Protein AF-A0AAD6Y4G0-F1 (afdb_monomer_lite)

Radius of gyration: 32.58 Å; chains: 1; bounding box: 65×47×91 Å

Foldseek 3Di:
DDDDDDPDDDPPDDPDDDDFALQLLVLLCCCCPVVVDQLCVSCPPVVRHVDDSVNSVVSPVVCVVVVNDSPPDPCVPPDDDAQLADPVNLVVVVVCCVVVVAQDLVSCCVPPNVPDPSVSSQVVCVVVVVHDDPPDDDPPDDVVNVPPPPPPPPPPPPPDDD

Structure (mmCIF, N/CA/C/O backbone):
data_AF-A0AAD6Y4G0-F1
#
_entry.id   AF-A0AAD6Y4G0-F1
#
loop_
_atom_site.group_PDB
_atom_site.id
_atom_site.type_symbol
_atom_site.label_atom_id
_atom_site.label_alt_id
_atom_site.label_comp_id
_atom_site.label_asym_id
_atom_site.label_entity_id
_atom_site.label_seq_id
_atom_site.pdbx_PDB_ins_code
_atom_site.Cartn_x
_atom_site.Cartn_y
_atom_site.Cartn_z
_atom_site.occupancy
_atom_site.B_iso_or_equiv
_atom_site.auth_seq_id
_atom_site.auth_comp_id
_atom_site.auth_asym_id
_atom_site.auth_atom_id
_atom_site.pdbx_PDB_model_num
ATOM 1 N N . MET A 1 1 ? -41.569 13.628 -37.010 1.00 47.41 1 MET A N 1
ATOM 2 C CA . MET A 1 1 ? -40.630 12.499 -37.198 1.00 47.41 1 MET A CA 1
ATOM 3 C C . MET A 1 1 ? -39.655 12.462 -36.020 1.00 47.41 1 MET A C 1
ATOM 5 O O . MET A 1 1 ? -38.747 13.289 -35.991 1.00 47.41 1 MET A O 1
ATOM 9 N N . PRO A 1 2 ? -39.861 11.609 -35.002 1.00 52.50 2 PRO A N 1
ATOM 10 C CA . PRO A 1 2 ? -38.939 11.505 -33.871 1.00 52.50 2 PRO A CA 1
ATOM 11 C C . PRO A 1 2 ? -37.641 10.800 -34.296 1.00 52.50 2 PRO A C 1
ATOM 13 O O . PRO A 1 2 ? -37.669 9.797 -35.006 1.00 52.50 2 PRO A O 1
ATOM 16 N N . ARG A 1 3 ? -36.489 11.349 -33.888 1.00 54.84 3 ARG A N 1
ATOM 17 C CA . ARG A 1 3 ? -35.163 10.772 -34.160 1.00 54.84 3 ARG A CA 1
ATOM 18 C C . ARG A 1 3 ? -34.993 9.493 -33.343 1.00 54.84 3 ARG A C 1
ATOM 20 O O . ARG A 1 3 ? -35.086 9.538 -32.119 1.00 54.84 3 ARG A O 1
ATOM 27 N N . ALA A 1 4 ? -34.724 8.378 -34.021 1.00 63.75 4 ALA A N 1
ATOM 28 C CA . ALA A 1 4 ? -34.394 7.109 -33.386 1.00 63.75 4 ALA A CA 1
ATOM 29 C C . ALA A 1 4 ? -33.235 7.300 -32.389 1.00 63.75 4 ALA A C 1
ATOM 31 O O . ALA A 1 4 ? -32.166 7.804 -32.747 1.00 63.75 4 ALA A O 1
ATOM 32 N N . GLY A 1 5 ? -33.479 6.943 -31.126 1.00 70.81 5 GLY A N 1
ATOM 33 C CA . GLY A 1 5 ? -32.502 7.041 -30.048 1.00 70.81 5 GLY A CA 1
ATOM 34 C C . GLY A 1 5 ? -31.276 6.179 -30.340 1.00 70.81 5 GLY A C 1
ATOM 35 O O . GLY A 1 5 ? -31.391 5.026 -30.753 1.00 70.81 5 GLY A O 1
ATOM 36 N N . ARG A 1 6 ? -30.086 6.750 -30.139 1.00 72.62 6 ARG A N 1
ATOM 37 C CA . ARG A 1 6 ? -28.817 6.031 -30.279 1.00 72.62 6 ARG A CA 1
ATOM 38 C C . ARG A 1 6 ? -28.786 4.900 -29.238 1.00 72.62 6 ARG A C 1
ATOM 40 O O . ARG A 1 6 ? -29.051 5.185 -28.070 1.00 72.62 6 ARG A O 1
ATOM 47 N N . PRO A 1 7 ? -28.469 3.650 -29.616 1.00 74.69 7 PRO A N 1
ATOM 48 C CA . PRO A 1 7 ? -28.410 2.557 -28.654 1.00 74.69 7 PRO A CA 1
ATOM 49 C C . PRO A 1 7 ? -27.363 2.850 -27.564 1.00 74.69 7 PRO A C 1
ATOM 51 O O . PRO A 1 7 ? -26.351 3.505 -27.851 1.00 74.69 7 PRO A O 1
ATOM 54 N N . PRO A 1 8 ? -27.588 2.386 -26.320 1.00 74.00 8 PRO A N 1
ATOM 55 C CA . PRO A 1 8 ? -26.641 2.579 -25.231 1.00 74.00 8 PRO A CA 1
ATOM 56 C C . PRO A 1 8 ? -25.294 1.962 -25.611 1.00 74.00 8 PRO A C 1
ATOM 58 O O . PRO A 1 8 ? -25.220 0.823 -26.075 1.00 74.00 8 PRO A O 1
ATOM 61 N N . ALA A 1 9 ? -24.217 2.732 -25.446 1.00 73.06 9 ALA A N 1
ATOM 62 C CA . ALA A 1 9 ? -22.875 2.265 -25.756 1.00 73.06 9 ALA A CA 1
ATOM 63 C C . ALA A 1 9 ? -22.560 1.028 -24.906 1.00 73.06 9 ALA A C 1
ATOM 65 O O . ALA A 1 9 ? -22.568 1.097 -23.677 1.00 73.06 9 ALA A O 1
ATOM 66 N N . THR A 1 10 ? -22.258 -0.097 -25.556 1.00 76.25 10 THR A N 1
ATOM 67 C CA . THR A 1 10 ? -21.783 -1.298 -24.863 1.00 76.25 10 THR A CA 1
ATOM 68 C C . THR A 1 10 ? -20.576 -0.936 -23.995 1.00 76.25 10 THR A C 1
ATOM 70 O O . THR A 1 10 ? -19.639 -0.307 -24.510 1.00 76.25 10 THR A O 1
ATOM 73 N N . PRO A 1 11 ? -20.560 -1.314 -22.703 1.00 69.44 11 PRO A N 1
ATOM 74 C CA . PRO A 1 11 ? -19.438 -1.021 -21.829 1.00 69.44 11 PRO A CA 1
ATOM 75 C C . PRO A 1 11 ? -18.179 -1.657 -22.419 1.00 69.44 11 PRO A C 1
ATOM 77 O O . PRO A 1 11 ? -18.091 -2.873 -22.584 1.00 69.44 11 PRO A O 1
ATOM 80 N N . ARG A 1 12 ? -17.200 -0.821 -22.786 1.00 66.75 12 ARG A N 1
ATOM 81 C CA . ARG A 1 12 ? -15.910 -1.302 -23.288 1.00 66.75 12 ARG A CA 1
ATOM 82 C C . ARG A 1 12 ? -15.296 -2.206 -22.226 1.00 66.75 12 ARG A C 1
ATOM 84 O O . ARG A 1 12 ? -15.121 -1.775 -21.085 1.00 66.75 12 ARG A O 1
ATOM 91 N N . ALA A 1 13 ? -14.938 -3.430 -22.614 1.00 70.88 13 ALA A N 1
ATOM 92 C CA . ALA A 1 13 ? -14.202 -4.338 -21.748 1.00 70.88 13 ALA A CA 1
ATOM 93 C C . ALA A 1 13 ? -12.987 -3.601 -21.163 1.00 70.88 13 ALA A C 1
ATOM 95 O O . ALA A 1 13 ? -12.180 -3.017 -21.897 1.00 70.88 13 ALA A O 1
ATOM 96 N N . ARG A 1 14 ? -12.884 -3.576 -19.829 1.00 62.75 14 ARG A N 1
ATOM 97 C CA . ARG A 1 14 ? -11.740 -2.970 -19.146 1.00 62.75 14 ARG A CA 1
ATOM 98 C C . ARG A 1 14 ? -10.499 -3.745 -19.574 1.00 62.75 14 ARG A C 1
ATOM 100 O O . ARG A 1 14 ? -10.360 -4.915 -19.238 1.00 62.75 14 ARG A O 1
ATOM 107 N N . ARG A 1 15 ? -9.607 -3.107 -20.337 1.00 66.56 15 ARG A N 1
ATOM 108 C CA . ARG A 1 15 ? -8.322 -3.712 -20.704 1.00 66.56 15 ARG A CA 1
ATOM 109 C C . ARG A 1 15 ? -7.565 -4.037 -19.420 1.00 66.56 15 ARG A C 1
ATOM 111 O O . ARG A 1 15 ? -7.248 -3.127 -18.653 1.00 66.56 15 ARG A O 1
ATOM 118 N N . THR A 1 16 ? -7.282 -5.315 -19.192 1.00 68.88 16 THR A N 1
ATOM 119 C CA . THR A 1 16 ? -6.444 -5.757 -18.079 1.00 68.88 16 THR A CA 1
ATOM 120 C C . THR A 1 16 ? -5.061 -5.142 -18.259 1.00 68.88 16 THR A C 1
ATOM 122 O O . THR A 1 16 ? -4.365 -5.421 -19.234 1.00 68.88 16 THR A O 1
ATOM 125 N N . TYR A 1 17 ? -4.680 -4.237 -17.361 1.00 70.44 17 TYR A N 1
ATOM 126 C CA . TYR A 1 17 ? -3.358 -3.628 -17.396 1.00 70.44 17 TYR A CA 1
ATOM 127 C C . TYR A 1 17 ? -2.325 -4.653 -16.923 1.00 70.44 17 TYR A C 1
ATOM 129 O O . TYR A 1 17 ? -2.292 -5.005 -15.743 1.00 70.44 17 TYR A O 1
ATOM 137 N N . THR A 1 18 ? -1.473 -5.117 -17.834 1.00 76.88 18 THR A N 1
ATOM 138 C CA . THR A 1 18 ? -0.308 -5.934 -17.486 1.00 76.88 18 THR A CA 1
ATOM 139 C C . THR A 1 18 ? 0.902 -5.015 -17.300 1.00 76.88 18 THR A C 1
ATOM 141 O O . THR A 1 18 ? 1.303 -4.350 -18.258 1.00 76.88 18 THR A O 1
ATOM 144 N N . PRO A 1 19 ? 1.496 -4.940 -16.096 1.00 82.56 19 PRO A N 1
ATOM 145 C CA . PRO A 1 19 ? 2.694 -4.138 -15.883 1.00 82.56 19 PRO A CA 1
ATOM 146 C C . PRO A 1 19 ? 3.875 -4.689 -16.694 1.00 82.56 19 PRO A C 1
ATOM 148 O O . PRO A 1 19 ? 4.041 -5.900 -16.840 1.00 82.56 19 PRO A O 1
ATOM 151 N N . ILE A 1 20 ? 4.724 -3.792 -17.201 1.00 89.06 20 ILE A N 1
ATOM 152 C CA . ILE A 1 20 ? 5.968 -4.172 -17.882 1.00 89.06 20 ILE A CA 1
ATOM 153 C C . ILE A 1 20 ? 6.965 -4.652 -16.823 1.00 89.06 20 ILE A C 1
ATOM 155 O O . ILE A 1 20 ? 7.336 -3.883 -15.929 1.00 89.06 20 ILE A O 1
ATOM 159 N N . THR A 1 21 ? 7.380 -5.915 -16.930 1.00 89.88 21 THR A N 1
ATOM 160 C CA . THR A 1 21 ? 8.322 -6.562 -16.008 1.00 89.88 21 THR A CA 1
ATOM 161 C C . THR A 1 21 ? 9.741 -5.998 -16.156 1.00 89.88 21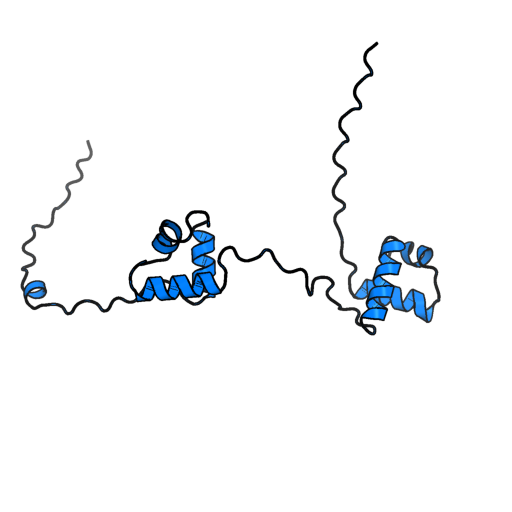 THR A C 1
ATOM 163 O O . THR A 1 21 ? 10.087 -5.529 -17.243 1.00 89.88 21 THR A O 1
ATOM 166 N N . PRO A 1 22 ? 10.594 -6.073 -15.117 1.00 92.81 22 PRO A N 1
ATOM 167 C CA . PRO A 1 22 ? 11.986 -5.616 -15.187 1.00 92.81 22 PRO A CA 1
ATOM 168 C C . PRO A 1 22 ? 12.773 -6.211 -16.360 1.00 92.81 22 PRO A C 1
ATOM 170 O O . PRO A 1 22 ? 13.469 -5.489 -17.064 1.00 92.81 22 PRO A O 1
ATOM 173 N N . THR A 1 23 ? 12.574 -7.494 -16.667 1.00 93.75 23 THR A N 1
ATOM 174 C CA . THR A 1 23 ? 13.204 -8.154 -17.822 1.00 93.75 23 THR A CA 1
ATOM 175 C C . THR A 1 23 ? 12.811 -7.503 -19.148 1.00 93.75 23 THR A C 1
ATOM 177 O O . THR A 1 23 ? 13.656 -7.241 -19.999 1.00 93.75 23 THR A O 1
ATOM 180 N N . LYS A 1 24 ? 11.526 -7.167 -19.325 1.00 93.62 24 LYS A N 1
ATOM 181 C CA . LYS A 1 24 ? 11.072 -6.443 -20.519 1.00 93.62 24 LYS A CA 1
ATOM 182 C C . LYS A 1 24 ? 11.660 -5.037 -20.579 1.00 93.62 24 LYS A C 1
ATOM 184 O O . LYS A 1 24 ? 11.974 -4.567 -21.664 1.00 93.62 24 LYS A O 1
ATOM 189 N N . ARG A 1 25 ? 11.816 -4.372 -19.432 1.00 94.38 25 ARG A N 1
ATOM 190 C CA . ARG A 1 25 ? 12.459 -3.052 -19.339 1.00 94.38 25 ARG A CA 1
ATOM 191 C C . ARG A 1 25 ? 13.918 -3.119 -19.781 1.00 94.38 25 ARG A C 1
ATOM 193 O O . ARG A 1 25 ? 14.313 -2.297 -20.598 1.00 94.38 25 ARG A O 1
ATOM 200 N N . ALA A 1 26 ? 14.661 -4.131 -19.331 1.00 95.06 26 ALA A N 1
ATOM 201 C CA . ALA A 1 26 ? 16.031 -4.384 -19.772 1.00 95.06 26 ALA A CA 1
ATOM 202 C C . ALA A 1 26 ? 16.106 -4.556 -21.297 1.00 95.06 26 ALA A C 1
ATOM 204 O O . ALA A 1 26 ? 16.879 -3.870 -21.955 1.00 95.06 26 ALA A O 1
ATOM 205 N N . HIS A 1 27 ? 15.237 -5.392 -21.879 1.00 96.00 27 HIS A N 1
ATOM 206 C CA . HIS A 1 27 ? 15.187 -5.567 -23.334 1.00 96.00 27 HIS A CA 1
ATOM 207 C C . HIS A 1 27 ? 14.833 -4.278 -24.081 1.00 96.00 27 HIS A C 1
ATOM 209 O O . HIS A 1 27 ? 15.368 -4.038 -25.155 1.00 96.00 27 HIS A O 1
ATOM 215 N N . ILE A 1 28 ? 13.939 -3.445 -23.539 1.00 95.06 28 ILE A N 1
ATOM 216 C CA . ILE A 1 28 ? 13.606 -2.148 -24.144 1.00 95.06 28 ILE A CA 1
ATOM 217 C C . ILE A 1 28 ? 14.839 -1.240 -24.185 1.00 95.06 28 ILE A C 1
ATOM 219 O O . ILE A 1 28 ? 15.073 -0.617 -25.216 1.00 95.06 28 ILE A O 1
ATOM 223 N N . VAL A 1 29 ? 15.605 -1.171 -23.091 1.00 96.00 29 VAL A N 1
ATOM 224 C CA . VAL A 1 29 ? 16.843 -0.378 -23.014 1.00 96.00 29 VAL A CA 1
ATOM 225 C C . VAL A 1 29 ? 17.874 -0.924 -23.995 1.00 96.00 29 VAL A C 1
ATOM 227 O O . VAL A 1 29 ? 18.282 -0.196 -24.887 1.00 96.00 29 VAL A O 1
ATOM 230 N N . MET A 1 30 ? 18.181 -2.220 -23.930 1.00 96.44 30 MET A N 1
ATOM 231 C CA . MET A 1 30 ? 19.128 -2.891 -24.829 1.00 96.44 30 MET A CA 1
ATOM 232 C C . MET A 1 30 ? 18.782 -2.663 -26.312 1.00 96.44 30 MET A C 1
ATOM 234 O O . MET A 1 30 ? 19.596 -2.185 -27.097 1.00 96.44 30 MET A O 1
ATOM 238 N N . LEU A 1 31 ? 17.537 -2.941 -26.719 1.00 95.81 31 LEU A N 1
ATOM 239 C CA . LEU A 1 31 ? 17.108 -2.775 -28.114 1.00 95.81 31 LEU A CA 1
ATOM 240 C C . LEU A 1 31 ? 17.132 -1.312 -28.570 1.00 95.81 31 LEU A C 1
ATOM 242 O O . LEU A 1 31 ? 17.287 -1.036 -29.762 1.00 95.81 31 LEU A O 1
ATOM 246 N N . ARG A 1 32 ? 16.957 -0.366 -27.643 1.00 96.00 32 ARG A N 1
ATOM 247 C CA . ARG A 1 32 ? 16.991 1.055 -27.966 1.00 96.00 32 ARG A CA 1
ATOM 248 C C . ARG A 1 32 ? 18.408 1.609 -28.022 1.00 96.00 32 ARG A C 1
ATOM 250 O O . ARG A 1 32 ? 18.704 2.365 -28.945 1.00 96.00 32 ARG A O 1
ATOM 257 N N . ASP A 1 33 ? 19.239 1.275 -27.049 1.00 95.31 33 ASP A N 1
ATOM 258 C CA . ASP A 1 33 ? 20.530 1.918 -26.834 1.00 95.31 33 ASP A CA 1
ATOM 259 C C . ASP A 1 33 ? 21.642 1.215 -27.597 1.00 95.31 33 ASP A C 1
ATOM 261 O O . ASP A 1 33 ? 22.432 1.904 -28.245 1.00 95.31 33 ASP A O 1
ATOM 265 N N . ASP A 1 34 ? 21.629 -0.114 -27.648 1.00 95.50 34 ASP A N 1
ATOM 266 C CA . ASP A 1 34 ? 22.663 -0.886 -28.339 1.00 95.50 34 ASP A CA 1
ATOM 267 C C . ASP A 1 34 ? 22.313 -1.045 -29.821 1.00 95.50 34 ASP A C 1
ATOM 269 O O . ASP A 1 34 ? 23.120 -0.768 -30.705 1.00 95.50 34 ASP A O 1
ATOM 273 N N . PHE A 1 35 ? 21.064 -1.424 -30.109 1.00 94.25 35 PHE A N 1
ATOM 274 C CA . PHE A 1 35 ? 20.630 -1.745 -31.473 1.00 94.25 35 PHE A CA 1
ATOM 275 C C . PHE A 1 35 ? 19.977 -0.573 -32.219 1.00 94.25 35 PHE A C 1
ATOM 277 O O . PHE A 1 35 ? 19.734 -0.672 -33.420 1.00 94.25 35 PHE A O 1
ATOM 284 N N . LYS A 1 36 ? 19.678 0.541 -31.535 1.00 95.12 36 LYS A N 1
ATOM 285 C CA . LYS A 1 36 ? 19.025 1.742 -32.103 1.00 95.12 36 LYS A CA 1
ATOM 286 C C . LYS A 1 36 ? 17.689 1.473 -32.807 1.00 95.12 36 LYS A C 1
ATOM 288 O O . LYS A 1 36 ? 17.292 2.210 -33.710 1.00 95.12 36 LYS A O 1
ATOM 293 N N . TRP A 1 37 ? 16.943 0.458 -32.373 1.00 95.56 37 TRP A N 1
ATOM 294 C CA . TRP A 1 37 ? 15.669 0.113 -33.001 1.00 95.56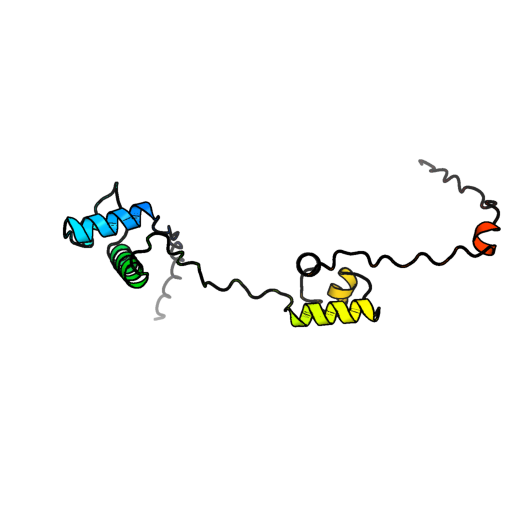 37 TRP A CA 1
ATOM 295 C C . TRP A 1 37 ? 14.585 1.173 -32.783 1.00 95.56 37 TRP A C 1
ATOM 297 O O . TRP A 1 37 ? 14.560 1.918 -31.792 1.00 95.56 37 TRP A O 1
ATOM 307 N N . SER A 1 38 ? 13.640 1.225 -33.726 1.00 95.81 38 SER A N 1
ATOM 308 C CA . SER A 1 38 ? 12.453 2.065 -33.603 1.00 95.81 38 SER A CA 1
ATOM 309 C C . SER A 1 38 ? 11.497 1.501 -32.545 1.00 95.81 38 SER A C 1
ATOM 311 O O . SER A 1 38 ? 11.386 0.288 -32.355 1.00 95.81 38 SER A O 1
ATOM 313 N N . TRP A 1 39 ? 10.730 2.368 -31.880 1.00 94.50 39 TRP A N 1
ATOM 314 C CA . TRP A 1 39 ? 9.748 1.939 -30.873 1.00 94.50 39 TRP A CA 1
ATOM 315 C C . TRP A 1 39 ? 8.696 0.977 -31.429 1.00 94.50 39 TRP A C 1
ATOM 317 O O . TRP A 1 39 ? 8.211 0.101 -30.710 1.00 94.50 39 TRP A O 1
ATOM 327 N N . ARG A 1 40 ? 8.342 1.137 -32.712 1.00 93.50 40 ARG A N 1
ATOM 328 C CA . ARG A 1 40 ? 7.399 0.246 -33.391 1.00 93.50 40 ARG A CA 1
ATOM 329 C C . ARG A 1 40 ? 8.000 -1.143 -33.562 1.00 93.50 40 ARG A C 1
ATOM 331 O O . ARG A 1 40 ? 7.302 -2.123 -33.327 1.00 93.50 40 ARG A O 1
ATOM 338 N N . ASP A 1 41 ? 9.276 -1.232 -33.921 1.00 93.62 41 ASP A N 1
ATOM 339 C CA . ASP A 1 41 ? 9.930 -2.518 -34.173 1.00 93.62 41 ASP A CA 1
ATOM 340 C C . ASP A 1 41 ? 10.241 -3.267 -32.878 1.00 93.62 41 ASP A C 1
ATOM 342 O O . ASP A 1 41 ? 10.032 -4.477 -32.812 1.00 93.62 41 ASP A O 1
ATOM 346 N N . ILE A 1 42 ? 10.586 -2.548 -31.806 1.00 92.50 42 ILE A N 1
ATOM 347 C CA . ILE A 1 42 ? 10.691 -3.121 -30.455 1.00 92.50 42 ILE A CA 1
ATOM 348 C C . ILE A 1 42 ? 9.344 -3.728 -30.022 1.00 92.50 42 ILE A C 1
ATOM 350 O O . ILE A 1 42 ? 9.299 -4.841 -29.498 1.00 92.50 42 ILE A O 1
ATOM 354 N N . GLY A 1 43 ? 8.227 -3.035 -30.273 1.00 89.38 43 GLY A N 1
ATOM 355 C CA . GLY A 1 43 ? 6.888 -3.516 -29.908 1.00 89.38 43 GLY A CA 1
ATOM 356 C C . GLY A 1 43 ? 6.428 -4.757 -30.671 1.00 89.38 43 GLY A C 1
ATOM 357 O O . GLY A 1 43 ? 5.689 -5.575 -30.117 1.00 89.38 43 GLY A O 1
ATOM 358 N N . LYS A 1 44 ? 6.907 -4.936 -31.908 1.00 90.88 44 LYS A N 1
ATOM 359 C CA . LYS A 1 44 ? 6.619 -6.121 -32.725 1.00 90.88 44 LYS A CA 1
ATOM 360 C C . LYS A 1 44 ? 7.302 -7.382 -32.209 1.00 90.88 44 LYS A C 1
ATOM 362 O O . LYS A 1 44 ? 6.835 -8.458 -32.557 1.00 90.88 44 LYS A O 1
ATOM 367 N N . GLN A 1 45 ? 8.354 -7.281 -31.387 1.00 89.25 45 GLN A N 1
ATOM 368 C CA . GLN A 1 45 ? 9.086 -8.447 -30.888 1.00 89.25 45 GLN A CA 1
ATOM 369 C C . GLN A 1 45 ? 8.235 -9.259 -29.902 1.00 89.25 45 GLN A C 1
ATOM 371 O O . GLN A 1 45 ? 8.090 -8.867 -28.733 1.00 89.25 45 GLN A O 1
ATOM 376 N N . PRO A 1 46 ? 7.679 -10.409 -30.332 1.00 80.31 46 PRO A N 1
ATOM 377 C CA . PRO A 1 46 ? 6.651 -11.102 -29.567 1.00 80.31 46 PRO A CA 1
ATOM 378 C C . PRO A 1 46 ? 7.242 -11.858 -28.374 1.00 80.31 46 PRO A C 1
ATOM 380 O O . PRO A 1 46 ? 6.560 -12.036 -27.368 1.00 80.31 46 PRO A O 1
ATOM 383 N N . ARG A 1 47 ? 8.513 -12.269 -28.476 1.00 83.81 47 ARG A N 1
ATOM 384 C CA . ARG A 1 47 ? 9.237 -13.002 -27.429 1.00 83.81 47 ARG A CA 1
ATOM 385 C C . ARG A 1 47 ? 9.842 -12.088 -26.364 1.00 83.81 47 ARG A C 1
ATOM 387 O O . ARG A 1 47 ? 9.990 -12.512 -25.227 1.00 83.81 47 ARG A O 1
ATOM 394 N N . LEU A 1 48 ? 10.171 -10.844 -26.719 1.00 86.25 48 LEU A N 1
ATOM 395 C CA . LEU A 1 48 ? 10.952 -9.964 -25.846 1.00 86.25 48 LEU A CA 1
ATOM 396 C C . LEU A 1 48 ? 10.093 -8.968 -25.078 1.00 86.25 48 LEU A C 1
ATOM 398 O O . LEU A 1 48 ? 10.251 -8.849 -23.867 1.00 86.25 48 LEU A O 1
ATOM 402 N N . VAL A 1 49 ? 9.197 -8.246 -25.757 1.00 82.38 49 VAL A N 1
ATOM 403 C CA . VAL A 1 49 ? 8.510 -7.092 -25.156 1.00 82.38 49 VAL A CA 1
ATOM 404 C C . VAL A 1 49 ? 6.995 -7.183 -25.333 1.00 82.38 49 VAL A C 1
ATOM 406 O O . VAL A 1 49 ? 6.286 -7.002 -24.340 1.00 82.38 49 VAL A O 1
ATOM 409 N N . LYS A 1 50 ? 6.487 -7.540 -26.527 1.00 85.25 50 LYS A N 1
ATOM 410 C CA . LYS A 1 50 ? 5.048 -7.610 -26.882 1.00 85.25 50 LYS A CA 1
ATOM 411 C C . LYS A 1 50 ? 4.201 -6.590 -26.105 1.00 85.25 50 LYS A C 1
ATOM 413 O O . LYS A 1 50 ? 3.413 -6.949 -25.230 1.00 85.25 50 LYS A O 1
ATOM 418 N N . CYS A 1 51 ? 4.436 -5.311 -26.376 1.00 85.94 51 CYS A N 1
ATOM 419 C CA . CYS A 1 51 ? 3.734 -4.178 -25.776 1.00 85.94 51 CYS A CA 1
ATOM 420 C C . CYS A 1 51 ? 3.485 -3.125 -26.852 1.00 85.94 51 CYS A C 1
ATOM 422 O O . CYS A 1 51 ? 4.210 -3.059 -27.843 1.00 85.94 51 CYS A O 1
ATOM 424 N N . ASP A 1 52 ? 2.483 -2.277 -26.639 1.00 89.25 52 ASP A N 1
ATOM 425 C CA . ASP A 1 52 ? 2.256 -1.145 -27.527 1.00 89.25 52 ASP A CA 1
ATOM 426 C C . ASP A 1 52 ? 3.443 -0.165 -27.500 1.00 89.25 52 ASP A C 1
ATOM 428 O O . ASP A 1 52 ? 4.013 0.120 -26.443 1.00 89.25 52 ASP A O 1
ATOM 432 N N . HIS A 1 53 ? 3.788 0.388 -28.662 1.00 90.25 53 HIS A N 1
ATOM 433 C CA . HIS A 1 53 ? 4.912 1.311 -28.845 1.00 90.25 53 HIS A CA 1
ATOM 434 C C . HIS A 1 53 ? 4.822 2.545 -27.931 1.00 90.25 53 HIS A C 1
ATOM 436 O O . HIS A 1 53 ? 5.839 3.008 -27.416 1.00 90.25 53 HIS A O 1
ATOM 442 N N . SER A 1 54 ? 3.606 3.036 -27.655 1.00 91.31 54 SER A N 1
ATOM 443 C CA . SER A 1 54 ? 3.392 4.146 -26.718 1.00 91.31 54 SER A CA 1
ATOM 444 C C . SER A 1 54 ? 3.749 3.760 -25.281 1.00 91.31 54 SER A C 1
ATOM 446 O O . SER A 1 54 ? 4.303 4.572 -24.539 1.00 91.31 54 SER A O 1
ATOM 448 N N . ALA A 1 55 ? 3.447 2.524 -24.873 1.00 90.06 55 ALA A N 1
ATOM 449 C CA . ALA A 1 55 ? 3.802 2.014 -23.551 1.00 90.06 55 ALA A CA 1
ATOM 450 C C . ALA A 1 55 ? 5.321 1.828 -23.418 1.00 90.06 55 ALA A C 1
ATOM 452 O O . ALA A 1 55 ? 5.887 2.177 -22.383 1.00 90.06 55 ALA A O 1
ATOM 453 N N . ILE A 1 56 ? 5.974 1.349 -24.480 1.00 93.50 56 ILE A N 1
ATOM 454 C CA . ILE A 1 56 ? 7.432 1.189 -24.557 1.00 93.50 56 ILE A CA 1
ATOM 455 C C . ILE A 1 56 ? 8.135 2.540 -24.413 1.00 93.50 56 ILE A C 1
ATOM 457 O O . ILE A 1 56 ? 8.996 2.682 -23.549 1.00 93.50 56 ILE A O 1
ATOM 461 N N . TYR A 1 57 ? 7.720 3.545 -25.190 1.00 94.56 57 TYR A N 1
ATOM 462 C CA . TYR A 1 57 ? 8.291 4.892 -25.123 1.00 94.56 57 TYR A CA 1
ATOM 463 C C . TYR A 1 57 ? 8.171 5.505 -23.720 1.00 94.56 57 TYR A C 1
ATOM 465 O O . TYR A 1 57 ? 9.157 5.991 -23.165 1.00 94.56 57 TYR A O 1
ATOM 473 N N . ARG A 1 58 ? 6.976 5.441 -23.110 1.00 92.06 58 ARG A N 1
ATOM 474 C CA . ARG A 1 58 ? 6.767 5.943 -21.741 1.00 92.06 58 ARG A CA 1
ATOM 475 C C . ARG A 1 58 ? 7.655 5.213 -20.742 1.00 92.06 58 ARG A C 1
ATOM 477 O O . ARG A 1 58 ? 8.270 5.862 -19.909 1.00 92.06 58 ARG A O 1
ATOM 484 N N . CYS A 1 59 ? 7.737 3.887 -20.850 1.00 92.38 59 CYS A N 1
ATOM 485 C CA . CYS A 1 59 ? 8.565 3.071 -19.974 1.00 92.38 59 CYS A CA 1
ATOM 486 C C . CYS A 1 59 ? 10.042 3.456 -20.071 1.00 92.38 59 CYS A C 1
ATOM 488 O O . CYS A 1 59 ? 10.669 3.682 -19.042 1.00 92.38 59 CYS A O 1
ATOM 490 N N . TYR A 1 60 ? 10.573 3.579 -21.289 1.00 94.62 60 TYR A N 1
ATOM 491 C CA . TYR A 1 60 ? 11.950 4.004 -21.525 1.00 94.62 60 TYR A CA 1
ATOM 492 C C . TYR A 1 60 ? 12.220 5.393 -20.934 1.00 94.62 60 TYR A C 1
ATOM 494 O O . TYR A 1 60 ? 13.182 5.573 -20.194 1.00 94.62 60 TYR A O 1
ATOM 502 N N . LYS A 1 61 ? 11.326 6.362 -21.171 1.00 94.12 61 LYS A N 1
ATOM 503 C CA . LYS A 1 61 ? 11.449 7.705 -20.588 1.00 94.12 61 LYS A CA 1
ATOM 504 C C . LYS A 1 61 ? 11.470 7.666 -19.057 1.00 94.12 61 LYS A C 1
ATOM 506 O O . LYS A 1 61 ? 12.229 8.411 -18.446 1.00 94.12 61 LYS A O 1
ATOM 511 N N . THR A 1 62 ? 10.655 6.813 -18.433 1.00 91.44 62 THR A N 1
ATOM 512 C CA . THR A 1 62 ? 10.665 6.675 -16.972 1.00 91.44 62 THR A CA 1
ATOM 513 C C . THR A 1 62 ? 11.959 6.051 -16.459 1.00 91.44 62 THR A C 1
ATOM 515 O O . THR A 1 62 ? 12.471 6.551 -15.470 1.00 91.44 62 THR A O 1
ATOM 518 N N . ILE A 1 63 ? 12.510 5.041 -17.144 1.00 92.81 63 ILE A N 1
ATOM 519 C CA . ILE A 1 63 ? 13.811 4.439 -16.792 1.00 92.81 63 ILE A CA 1
ATOM 520 C C . ILE A 1 63 ? 14.915 5.500 -16.818 1.00 92.81 63 ILE A C 1
ATOM 522 O O . ILE A 1 63 ? 15.703 5.602 -15.884 1.00 92.81 63 ILE A O 1
ATOM 526 N N . GLN A 1 64 ? 14.939 6.330 -17.863 1.00 93.44 64 GLN A N 1
ATOM 527 C CA . GLN A 1 64 ? 15.910 7.421 -17.976 1.00 93.44 64 GLN A CA 1
ATOM 528 C C . GLN A 1 64 ? 15.735 8.452 -16.849 1.00 93.44 64 GLN A C 1
ATOM 530 O O . GLN A 1 64 ? 16.709 8.863 -16.227 1.00 93.44 64 GLN A O 1
ATOM 535 N N . ALA A 1 65 ? 14.492 8.816 -16.517 1.00 90.44 65 ALA A N 1
ATOM 536 C CA . ALA A 1 65 ? 14.203 9.732 -15.411 1.00 90.44 65 ALA A CA 1
ATOM 537 C C . ALA A 1 65 ? 14.547 9.152 -14.025 1.00 90.44 65 ALA A C 1
ATOM 539 O O . ALA A 1 65 ? 14.853 9.911 -13.111 1.00 90.44 65 ALA A O 1
ATOM 540 N N . SER A 1 66 ? 14.510 7.826 -13.857 1.00 88.44 66 SER A N 1
ATOM 541 C CA . SER A 1 66 ? 14.913 7.138 -12.626 1.00 88.44 66 SER A CA 1
ATOM 542 C C . SER A 1 66 ? 16.406 6.794 -12.577 1.00 88.44 66 SER A C 1
ATOM 544 O O . SER A 1 66 ? 16.803 5.981 -11.747 1.00 88.44 66 SER A O 1
ATOM 546 N N . GLY A 1 67 ? 17.233 7.358 -13.467 1.00 89.00 67 GLY A N 1
ATOM 547 C CA . GLY A 1 67 ? 18.681 7.119 -13.482 1.00 89.00 67 GLY A CA 1
ATOM 548 C C . GLY A 1 67 ? 19.076 5.709 -13.929 1.00 89.00 67 GLY A C 1
ATOM 549 O O . GLY A 1 67 ? 20.097 5.190 -13.494 1.00 89.00 67 GLY A O 1
ATOM 550 N N . GLY A 1 68 ? 18.253 5.060 -14.754 1.00 88.56 68 GLY A N 1
ATOM 551 C CA . GLY A 1 68 ? 18.508 3.706 -15.250 1.00 88.56 68 GLY A CA 1
ATOM 552 C C . GLY A 1 68 ? 17.961 2.585 -14.364 1.00 88.56 68 GLY A C 1
ATOM 553 O O . GLY A 1 68 ? 18.099 1.418 -14.726 1.00 88.56 68 GLY A O 1
ATOM 554 N N . ASP A 1 69 ? 17.300 2.896 -13.242 1.00 89.44 69 ASP A N 1
ATOM 555 C CA . ASP A 1 69 ? 16.646 1.870 -12.424 1.00 89.44 69 ASP A CA 1
ATOM 556 C C . ASP A 1 69 ? 15.596 1.113 -13.259 1.00 89.44 69 ASP A C 1
ATOM 558 O O . ASP A 1 69 ? 14.663 1.705 -13.798 1.00 89.44 69 ASP A O 1
ATOM 562 N N . LEU A 1 70 ? 15.741 -0.210 -13.376 1.00 91.31 70 LEU A N 1
ATOM 563 C CA . LEU A 1 70 ? 14.786 -1.088 -14.061 1.00 91.31 70 LEU A CA 1
ATOM 564 C C . LEU A 1 70 ? 13.695 -1.601 -13.115 1.00 91.31 70 LEU A C 1
ATOM 566 O O . LEU A 1 70 ? 12.631 -2.033 -13.567 1.00 91.31 70 LEU A O 1
ATOM 570 N N . TYR A 1 71 ? 13.917 -1.526 -11.806 1.00 87.56 71 TYR A N 1
ATOM 571 C CA . TYR A 1 71 ? 13.024 -2.012 -10.757 1.00 87.56 71 TYR A CA 1
ATOM 572 C C . TYR A 1 71 ? 12.148 -0.919 -10.159 1.00 87.56 71 TYR A C 1
ATOM 574 O O . TYR A 1 71 ? 11.384 -1.199 -9.231 1.00 87.56 71 TYR A O 1
ATOM 582 N N . PHE A 1 72 ? 12.176 0.294 -10.719 1.00 80.50 72 PHE A N 1
ATOM 583 C CA . PHE A 1 72 ? 11.331 1.378 -10.241 1.00 80.50 72 PHE A CA 1
ATOM 584 C C . PHE A 1 72 ? 9.871 0.908 -10.172 1.00 80.50 72 PHE A C 1
ATOM 586 O O . PHE A 1 72 ? 9.216 0.528 -11.158 1.00 80.50 72 PHE A O 1
ATOM 593 N N . ASN A 1 73 ? 9.361 0.870 -8.949 1.00 68.56 73 ASN A N 1
ATOM 594 C CA . ASN A 1 73 ? 7.985 0.511 -8.696 1.00 68.56 73 ASN A CA 1
ATOM 595 C C . ASN A 1 73 ? 7.141 1.733 -9.039 1.00 68.56 73 ASN A C 1
ATOM 597 O O . ASN A 1 73 ? 7.052 2.661 -8.245 1.00 68.56 73 ASN A O 1
ATOM 601 N N . GLN A 1 74 ? 6.433 1.700 -10.174 1.00 62.88 74 GLN A N 1
ATOM 602 C CA . GLN A 1 74 ? 5.417 2.712 -10.531 1.00 62.88 74 GLN A CA 1
ATOM 603 C C . GLN A 1 74 ? 4.295 2.846 -9.476 1.00 62.88 74 GLN A C 1
ATOM 605 O O . GLN A 1 74 ? 3.422 3.701 -9.589 1.00 62.88 74 GLN A O 1
ATOM 610 N N . ARG A 1 75 ? 4.282 1.962 -8.469 1.00 60.78 75 ARG A N 1
ATOM 611 C CA . ARG A 1 75 ? 3.364 1.975 -7.329 1.00 60.78 75 ARG A CA 1
ATOM 612 C C . ARG A 1 75 ? 3.917 2.680 -6.087 1.00 60.78 75 ARG A C 1
ATOM 614 O O . ARG A 1 75 ? 3.120 2.918 -5.184 1.00 60.78 75 ARG A O 1
ATOM 621 N N . LYS A 1 76 ? 5.214 3.026 -6.022 1.00 57.34 76 LYS A N 1
ATOM 622 C CA . LYS A 1 76 ? 5.759 3.875 -4.947 1.00 57.34 76 LYS A CA 1
ATOM 623 C C . LYS A 1 76 ? 5.057 5.233 -5.045 1.00 57.34 76 LYS A C 1
ATOM 625 O O . LYS A 1 76 ? 5.372 6.017 -5.928 1.00 57.34 76 LYS A O 1
ATOM 630 N N . GLY A 1 77 ? 4.043 5.464 -4.214 1.00 56.62 77 GLY A N 1
ATOM 631 C CA . GLY A 1 77 ? 3.308 6.731 -4.174 1.00 56.62 77 GLY A CA 1
ATOM 632 C C . GLY A 1 77 ? 1.855 6.689 -4.648 1.00 56.62 77 GLY A C 1
ATOM 633 O O . GLY A 1 77 ? 1.187 7.717 -4.580 1.00 56.62 77 GLY A O 1
ATOM 634 N N . LYS A 1 78 ? 1.296 5.535 -5.051 1.00 61.09 78 LYS A N 1
ATOM 635 C CA . LYS A 1 78 ? -0.173 5.423 -5.038 1.00 61.09 78 LYS A CA 1
ATOM 636 C C . LYS A 1 78 ? -0.603 5.305 -3.584 1.00 61.09 78 LYS A C 1
ATOM 638 O O . LYS A 1 78 ? -0.650 4.199 -3.053 1.00 61.09 78 LYS A O 1
ATOM 643 N N . GLY A 1 79 ? -0.851 6.456 -2.956 1.00 64.50 79 GLY A N 1
ATOM 644 C CA . GLY A 1 79 ? -1.459 6.530 -1.635 1.00 64.50 79 GLY A CA 1
ATOM 645 C C . GLY A 1 79 ? -2.661 5.595 -1.611 1.00 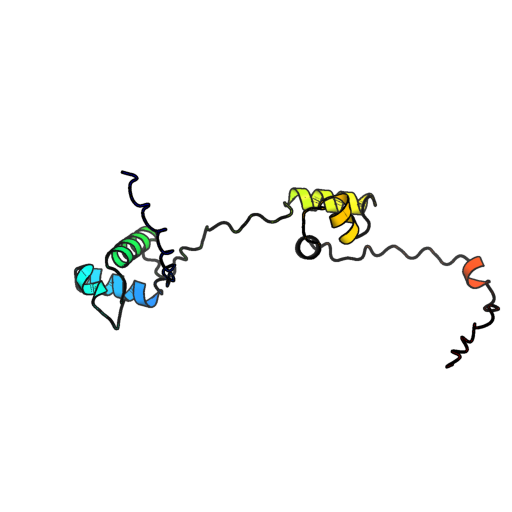64.50 79 GLY A C 1
ATOM 646 O O . GLY A 1 79 ? -3.527 5.667 -2.489 1.00 64.50 79 GLY A O 1
ATOM 647 N N . GLY A 1 80 ? -2.649 4.645 -0.678 1.00 72.12 80 GLY A N 1
ATOM 648 C CA . GLY A 1 80 ? -3.786 3.762 -0.476 1.00 72.12 80 GLY A CA 1
ATOM 649 C C . GLY A 1 80 ? -5.042 4.575 -0.166 1.00 72.12 80 GLY A C 1
ATOM 650 O O . GLY A 1 80 ? -4.985 5.781 0.093 1.00 72.12 80 GLY A O 1
ATOM 651 N N . ARG A 1 81 ? -6.199 3.910 -0.164 1.00 78.06 81 ARG A N 1
ATOM 652 C CA . ARG A 1 81 ? -7.396 4.511 0.428 1.00 78.06 81 ARG A CA 1
ATOM 653 C C . ARG A 1 81 ? -7.036 4.950 1.851 1.00 78.06 81 ARG A C 1
ATOM 655 O O . ARG A 1 81 ? -6.429 4.165 2.581 1.00 78.06 81 ARG A O 1
ATOM 662 N N . LYS A 1 82 ? -7.389 6.189 2.211 1.00 82.31 82 LYS A N 1
ATOM 663 C CA . LYS A 1 82 ? -7.213 6.682 3.581 1.00 82.31 82 LYS A CA 1
ATOM 664 C C . LYS A 1 82 ? -7.849 5.678 4.557 1.00 82.31 82 LYS A C 1
ATOM 666 O O . LYS A 1 82 ? -8.901 5.118 4.217 1.00 82.31 82 LYS A O 1
ATOM 671 N N . PRO A 1 83 ? -7.211 5.399 5.703 1.00 84.38 83 PRO A N 1
ATOM 672 C CA . PRO A 1 83 ? -7.794 4.510 6.698 1.00 84.38 83 PRO A CA 1
ATOM 673 C C . PRO A 1 83 ? -9.147 5.066 7.162 1.00 84.38 83 PRO A C 1
ATOM 675 O O . PRO A 1 83 ? -9.391 6.268 7.079 1.00 84.38 83 PRO A O 1
ATOM 678 N N . ALA A 1 84 ? -10.046 4.176 7.587 1.00 88.81 84 ALA A N 1
ATOM 679 C CA . ALA A 1 84 ? -11.379 4.571 8.048 1.00 88.81 84 ALA A CA 1
ATOM 680 C C . ALA A 1 84 ? -11.335 5.356 9.369 1.00 88.81 84 ALA A C 1
ATOM 682 O O . ALA A 1 84 ? -12.223 6.159 9.616 1.00 88.81 84 ALA A O 1
ATOM 683 N N . ILE A 1 85 ? -10.296 5.125 10.176 1.00 91.38 85 ILE A N 1
ATOM 684 C CA . ILE A 1 85 ? -9.991 5.855 11.406 1.00 91.38 85 ILE A CA 1
ATOM 685 C C . ILE A 1 85 ? -8.620 6.506 11.189 1.00 91.38 85 ILE A C 1
ATOM 687 O O . ILE A 1 85 ? -7.694 5.842 10.709 1.00 91.38 85 ILE A O 1
ATOM 691 N N . SER A 1 86 ? -8.515 7.812 11.431 1.00 92.69 86 SER A N 1
ATOM 692 C CA . SER A 1 86 ? -7.257 8.564 11.340 1.00 92.69 86 SER A CA 1
ATOM 693 C C . SER A 1 86 ? -6.340 8.245 12.526 1.00 92.69 86 SER A C 1
ATOM 695 O O . SER A 1 86 ? -6.763 7.596 13.472 1.00 92.69 86 SER A O 1
ATOM 697 N N . ALA A 1 87 ? -5.085 8.700 12.485 1.00 90.94 87 ALA A N 1
ATOM 698 C CA . ALA A 1 87 ? -4.182 8.572 13.633 1.00 90.94 87 ALA A CA 1
ATOM 699 C C . ALA A 1 87 ? -4.716 9.342 14.856 1.00 90.94 87 ALA A C 1
ATOM 701 O O . ALA A 1 87 ? -4.855 8.755 15.917 1.00 90.94 87 ALA A O 1
ATOM 702 N N . GLU A 1 88 ? -5.143 10.592 14.657 1.00 93.81 88 GLU A N 1
ATOM 703 C CA . GLU A 1 88 ? -5.809 11.412 15.686 1.00 93.81 88 GLU A CA 1
ATOM 704 C C . GLU A 1 88 ? -7.049 10.711 16.262 1.00 93.81 88 GLU A C 1
ATOM 706 O O . GLU A 1 88 ? -7.289 10.720 17.462 1.00 93.81 88 GLU A O 1
ATOM 711 N N . GLY A 1 89 ? -7.819 10.028 15.410 1.00 93.25 89 GLY A N 1
ATOM 712 C CA . GLY A 1 89 ? -8.985 9.274 15.854 1.00 93.25 89 GLY A CA 1
ATOM 713 C C . GLY A 1 89 ? -8.638 8.052 16.707 1.00 93.25 89 GLY A C 1
ATOM 714 O O . GLY A 1 89 ? -9.477 7.608 17.481 1.00 93.25 89 GLY A O 1
ATOM 715 N N . ILE A 1 90 ? -7.431 7.493 16.568 1.00 93.62 90 ILE A N 1
ATOM 716 C CA . ILE A 1 90 ? -6.934 6.416 17.435 1.00 93.62 90 ILE A CA 1
ATOM 717 C C . ILE A 1 90 ? -6.505 6.975 18.792 1.00 93.62 90 ILE A C 1
ATOM 719 O O . ILE A 1 90 ? -6.829 6.354 19.798 1.00 93.62 90 ILE A O 1
ATOM 723 N N . GLU A 1 91 ? -5.851 8.138 18.819 1.00 93.62 91 GLU A N 1
ATOM 724 C CA . GLU A 1 91 ? -5.489 8.839 20.061 1.00 93.62 91 GLU A CA 1
ATOM 725 C C . GLU A 1 91 ? -6.747 9.172 20.880 1.00 93.62 91 GLU A C 1
ATOM 727 O O . GLU A 1 91 ? -6.820 8.859 22.064 1.00 93.62 91 GLU A O 1
ATOM 732 N N . GLU A 1 92 ? -7.805 9.671 20.231 1.00 94.81 92 GLU A N 1
ATOM 733 C CA . GLU A 1 92 ? -9.090 9.932 20.897 1.00 94.81 92 GLU A CA 1
ATOM 734 C C . GLU A 1 92 ? -9.721 8.653 21.483 1.00 94.81 92 GLU A C 1
ATOM 736 O O . GLU A 1 92 ? -10.342 8.681 22.549 1.00 94.81 92 GLU A O 1
ATOM 741 N N . ILE A 1 93 ? -9.580 7.512 20.796 1.00 93.38 93 ILE A N 1
ATOM 742 C CA . ILE A 1 93 ? -10.068 6.226 21.309 1.00 93.38 93 ILE A CA 1
ATOM 743 C C . ILE A 1 93 ? -9.255 5.782 22.530 1.00 93.38 93 ILE A C 1
ATOM 745 O O . ILE A 1 93 ? -9.832 5.231 23.467 1.00 93.38 93 ILE A O 1
ATOM 749 N N . GLU A 1 94 ? -7.939 5.990 22.520 1.00 92.12 94 GLU A N 1
ATOM 750 C CA . GLU A 1 94 ? -7.059 5.666 23.644 1.00 92.12 94 GLU A CA 1
ATOM 751 C C . GLU A 1 94 ? -7.446 6.476 24.887 1.00 92.12 94 GLU A C 1
ATOM 753 O O . GLU A 1 94 ? -7.735 5.881 25.925 1.00 92.12 94 GLU A O 1
ATOM 758 N N . GLU A 1 95 ? -7.623 7.793 24.751 1.00 93.06 95 GLU A N 1
ATOM 759 C CA . GLU A 1 95 ? -8.124 8.652 25.834 1.00 93.06 95 GLU A CA 1
ATOM 760 C C . GLU A 1 95 ? -9.507 8.202 26.333 1.00 93.06 95 GLU A C 1
ATOM 762 O O . GLU A 1 95 ? -9.757 8.104 27.534 1.00 93.06 95 GLU A O 1
ATOM 767 N N . ALA A 1 96 ? -10.427 7.870 25.422 1.00 91.75 96 ALA A N 1
ATOM 768 C CA . ALA A 1 96 ? -11.762 7.413 25.800 1.00 91.75 96 ALA A CA 1
ATOM 769 C C . ALA A 1 96 ? -11.748 6.059 26.539 1.00 91.75 96 ALA A C 1
ATOM 771 O O . ALA A 1 96 ? -12.634 5.806 27.365 1.00 91.75 96 ALA A O 1
ATOM 772 N N . LEU A 1 97 ? -10.775 5.188 26.248 1.00 89.62 97 LEU A N 1
ATOM 773 C CA . LEU A 1 97 ? -10.552 3.932 26.970 1.00 89.62 97 LEU A CA 1
ATOM 774 C C . LEU A 1 97 ? -9.958 4.188 28.361 1.00 89.62 97 LEU A C 1
ATOM 776 O O . LEU A 1 97 ? -10.396 3.553 29.322 1.00 89.62 97 LEU A O 1
ATOM 780 N N . GLU A 1 98 ? -9.006 5.116 28.481 1.00 88.94 98 GLU A N 1
ATOM 781 C CA . GLU A 1 98 ? -8.397 5.510 29.759 1.00 88.94 98 GLU A CA 1
ATOM 782 C C . GLU A 1 98 ? -9.413 6.169 30.703 1.00 88.94 98 GLU A C 1
ATOM 784 O O . GLU A 1 98 ? -9.499 5.801 31.877 1.00 88.94 98 GLU A O 1
ATOM 789 N N . ASP A 1 99 ? -10.259 7.054 30.172 1.00 90.62 99 ASP A N 1
ATOM 790 C CA . ASP A 1 99 ? -11.357 7.700 30.900 1.00 90.62 99 ASP A CA 1
ATOM 791 C C . ASP A 1 99 ? -12.494 6.728 31.268 1.00 90.62 99 ASP A C 1
ATOM 793 O O . ASP A 1 99 ? -13.391 7.058 32.050 1.00 90.62 99 ASP A O 1
ATOM 797 N N . GLY A 1 100 ? -12.522 5.540 30.655 1.00 88.38 100 GLY A N 1
ATOM 798 C CA . GLY A 1 100 ? -13.614 4.577 30.788 1.00 88.38 100 GLY A CA 1
ATOM 799 C C . GLY A 1 100 ? -14.923 5.005 30.112 1.00 88.38 100 GLY A C 1
ATOM 800 O O . GLY A 1 100 ? -15.977 4.448 30.427 1.00 88.38 100 GLY A O 1
ATOM 801 N N . ARG A 1 101 ? -14.881 5.971 29.180 1.00 89.56 101 ARG A N 1
ATOM 802 C CA . ARG A 1 101 ? -16.029 6.371 28.340 1.00 89.56 101 ARG A CA 1
ATOM 803 C C . ARG A 1 101 ? -16.450 5.253 27.385 1.00 89.56 101 ARG A C 1
ATOM 805 O O . ARG A 1 101 ? -17.632 5.127 27.067 1.00 89.56 101 ARG A O 1
ATOM 812 N N . VAL A 1 102 ? -15.491 4.440 26.949 1.00 91.06 102 VAL A N 1
ATOM 813 C CA . VAL A 1 102 ? -15.704 3.226 26.152 1.00 91.06 102 VAL A CA 1
ATOM 814 C C . VAL A 1 102 ? -14.989 2.049 26.814 1.00 91.06 102 VAL A C 1
ATOM 816 O O . VAL A 1 102 ? -13.940 2.222 27.429 1.00 91.06 102 VAL A O 1
ATOM 819 N N . THR A 1 103 ? -15.556 0.842 26.721 1.00 85.88 103 THR A N 1
ATOM 820 C CA . THR A 1 103 ? -14.984 -0.340 27.397 1.00 85.88 103 THR A CA 1
ATOM 821 C C . THR A 1 103 ? -14.190 -1.233 26.453 1.00 85.88 103 THR A C 1
ATOM 823 O O . THR A 1 103 ? -13.191 -1.840 26.842 1.00 85.88 103 THR A O 1
ATOM 826 N N . ASP A 1 104 ? -14.668 -1.373 25.221 1.00 88.19 104 ASP A N 1
ATOM 827 C CA . ASP A 1 104 ? -14.116 -2.284 24.232 1.00 88.19 104 ASP A CA 1
ATOM 828 C C . ASP A 1 104 ? -14.288 -1.743 22.804 1.00 88.19 104 ASP A C 1
ATOM 830 O O . ASP A 1 104 ? -14.864 -0.680 22.564 1.00 88.19 104 ASP A O 1
ATOM 834 N N . GLY A 1 105 ? -13.791 -2.496 21.821 1.00 88.62 105 GLY A N 1
ATOM 835 C CA . GLY A 1 105 ? -13.923 -2.120 20.414 1.00 88.62 105 GLY A CA 1
ATOM 836 C C . GLY A 1 105 ? -15.369 -2.094 19.898 1.00 88.62 105 GLY A C 1
ATOM 837 O O . GLY A 1 105 ? -15.622 -1.465 18.871 1.00 88.62 105 GLY A O 1
ATOM 838 N N . ALA A 1 106 ? -16.315 -2.759 20.572 1.00 90.56 106 ALA A N 1
ATOM 839 C CA . ALA A 1 106 ? -17.728 -2.704 20.208 1.00 90.56 106 ALA A CA 1
ATOM 840 C C . ALA A 1 106 ? -18.357 -1.383 20.676 1.00 90.56 106 ALA A C 1
ATOM 842 O O . ALA A 1 106 ? -19.085 -0.756 19.907 1.00 90.56 106 ALA A O 1
ATOM 843 N N . ASP A 1 107 ? -18.013 -0.915 21.877 1.00 92.56 107 ASP A N 1
ATOM 844 C CA . ASP A 1 107 ? -18.372 0.418 22.364 1.00 92.56 107 ASP A CA 1
ATOM 845 C C . ASP A 1 107 ? -17.763 1.513 21.487 1.00 92.56 107 ASP A C 1
ATOM 847 O O . ASP A 1 107 ? -18.479 2.430 21.091 1.00 92.56 107 ASP A O 1
ATOM 851 N N . VAL A 1 108 ? -16.491 1.382 21.093 1.00 92.44 108 VAL A N 1
ATOM 852 C CA . VAL A 1 108 ? -15.845 2.315 20.150 1.00 92.44 108 VAL A CA 1
ATOM 853 C C . VAL A 1 108 ? -16.628 2.406 18.839 1.00 92.44 108 VAL A C 1
ATOM 855 O O . VAL A 1 108 ? -16.895 3.503 18.349 1.00 92.44 108 VAL A O 1
ATOM 858 N N . GLN A 1 109 ? -17.042 1.268 18.272 1.00 94.88 109 GLN A N 1
ATOM 859 C CA . GLN A 1 109 ? -17.847 1.272 17.050 1.00 94.88 109 GLN A CA 1
ATOM 860 C C . GLN A 1 109 ?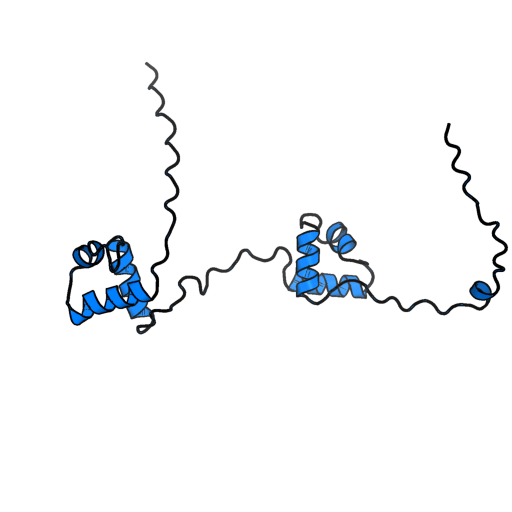 -19.215 1.918 17.280 1.00 94.88 109 GLN A C 1
ATOM 862 O O . GLN A 1 109 ? -19.637 2.748 16.487 1.00 94.88 109 GLN A O 1
ATOM 867 N N . ARG A 1 110 ? -19.911 1.566 18.359 1.00 95.31 110 ARG A N 1
ATOM 868 C CA . ARG A 1 110 ? -21.271 2.047 18.617 1.00 95.31 110 ARG A CA 1
ATOM 869 C C . ARG A 1 110 ? -21.327 3.539 18.962 1.00 95.31 110 ARG A C 1
ATOM 871 O O . ARG A 1 110 ? -22.287 4.198 18.576 1.00 95.31 110 ARG A O 1
ATOM 878 N N . ILE A 1 111 ? -20.349 4.038 19.718 1.00 95.69 111 ILE A N 1
ATOM 879 C CA . ILE A 1 111 ? -20.362 5.385 20.307 1.00 95.69 111 ILE A CA 1
ATOM 880 C C . ILE A 1 111 ? -19.599 6.382 19.432 1.00 95.69 111 ILE A C 1
ATOM 882 O O . ILE A 1 111 ? -20.111 7.468 19.178 1.00 95.69 111 ILE A O 1
ATOM 886 N N . MET A 1 112 ? -18.400 6.027 18.962 1.00 95.44 112 MET A N 1
ATOM 887 C CA . MET A 1 112 ? -17.509 6.971 18.273 1.00 95.44 112 MET A CA 1
ATOM 888 C C . MET A 1 112 ? -17.559 6.829 16.747 1.00 95.44 112 MET A C 1
ATOM 890 O O . MET A 1 112 ? -17.528 7.828 16.035 1.00 95.44 112 MET A O 1
ATOM 894 N N . TYR A 1 113 ? -17.669 5.600 16.226 1.00 95.38 113 TYR A N 1
ATOM 895 C CA . TYR A 1 113 ? -17.573 5.323 14.785 1.00 95.38 113 TYR A CA 1
ATOM 896 C C . TYR A 1 113 ? -18.712 4.427 14.253 1.00 95.38 113 TYR A C 1
ATOM 898 O O . TYR A 1 113 ? -18.437 3.341 13.723 1.00 95.38 113 TYR A O 1
ATOM 906 N N . PRO A 1 114 ? -19.989 4.861 14.334 1.00 96.12 114 PRO A N 1
ATOM 907 C CA . PRO A 1 114 ? -21.146 4.026 13.983 1.00 96.12 114 PRO A CA 1
ATOM 908 C C . PRO A 1 114 ? -21.165 3.602 12.510 1.00 96.12 114 PRO A C 1
ATOM 910 O O . PRO A 1 114 ? -21.603 2.498 12.188 1.00 96.12 114 PRO A O 1
ATOM 913 N N . ASP A 1 115 ? -20.616 4.432 11.622 1.00 96.00 115 ASP A N 1
ATOM 914 C CA . ASP A 1 115 ? -20.557 4.163 10.181 1.00 96.00 115 ASP A CA 1
ATOM 915 C C . ASP A 1 115 ? -19.396 3.240 9.776 1.00 96.00 115 ASP A C 1
ATOM 917 O O . ASP A 1 115 ? -19.315 2.780 8.631 1.00 96.00 115 ASP A O 1
ATOM 921 N N . VAL A 1 116 ? -18.463 2.963 10.694 1.00 94.00 116 VAL A N 1
ATOM 922 C CA . VAL A 1 116 ? -17.303 2.114 10.420 1.00 94.00 116 VAL A CA 1
ATOM 923 C C . VAL A 1 116 ? -17.651 0.662 10.755 1.00 94.00 116 VAL A C 1
ATOM 925 O O . VAL A 1 116 ? -18.084 0.367 11.869 1.00 94.00 116 VAL A O 1
ATOM 928 N N . PRO A 1 117 ? -17.426 -0.295 9.834 1.00 95.31 117 PRO A N 1
ATOM 929 C CA . PRO A 1 117 ? -17.701 -1.697 10.111 1.00 95.31 117 PRO A CA 1
ATOM 930 C C . PRO A 1 117 ? -16.929 -2.197 11.347 1.00 95.31 117 PRO A C 1
ATOM 932 O O . PRO A 1 117 ? -15.725 -1.931 11.444 1.00 95.31 117 PRO A O 1
ATOM 935 N N . PRO A 1 118 ? -17.539 -3.014 12.229 1.00 93.12 118 PRO A N 1
ATOM 936 C CA . PRO A 1 118 ? -16.892 -3.498 13.457 1.00 93.12 118 PRO A CA 1
ATOM 937 C C . PRO A 1 118 ? -15.545 -4.186 13.213 1.00 93.12 118 PRO A C 1
ATOM 939 O O . PRO A 1 118 ? -14.592 -4.027 13.972 1.00 93.12 118 PRO A O 1
ATOM 942 N N . ARG A 1 119 ? -15.433 -4.916 12.095 1.00 92.94 119 ARG A N 1
ATOM 943 C CA . ARG A 1 119 ? -14.177 -5.544 11.671 1.00 92.94 119 ARG A CA 1
ATOM 944 C C . ARG A 1 119 ? -13.075 -4.517 11.412 1.00 92.94 119 ARG A C 1
ATOM 946 O O . ARG A 1 119 ? -11.936 -4.740 11.798 1.00 92.94 119 ARG A O 1
ATOM 953 N N . THR A 1 120 ? -13.408 -3.399 10.773 1.00 93.19 120 THR A N 1
ATOM 954 C CA . THR A 1 120 ? -12.454 -2.328 10.482 1.00 93.19 120 THR A CA 1
ATOM 955 C C . THR A 1 120 ? -12.019 -1.614 11.755 1.00 93.19 120 THR A C 1
ATOM 957 O O . THR A 1 120 ? -10.834 -1.324 11.887 1.00 93.19 120 THR A O 1
ATOM 960 N N . VAL A 1 121 ? -12.930 -1.378 12.704 1.00 92.62 121 VAL A N 1
ATOM 961 C CA . VAL A 1 121 ? -12.573 -0.836 14.027 1.00 92.62 121 VAL A CA 1
ATOM 962 C C . VAL A 1 121 ? -11.581 -1.770 14.718 1.00 92.62 121 VAL A C 1
ATOM 964 O O . VAL A 1 121 ? -10.477 -1.352 15.055 1.00 92.62 121 VAL A O 1
ATOM 967 N N . ARG A 1 122 ? -11.908 -3.064 14.810 1.00 91.19 122 ARG A N 1
ATOM 968 C CA . ARG A 1 122 ? -11.029 -4.083 15.400 1.00 91.19 122 ARG A CA 1
ATOM 969 C C . ARG A 1 122 ? -9.645 -4.133 14.746 1.00 91.19 122 ARG A C 1
ATOM 971 O O . ARG A 1 122 ? -8.648 -4.182 15.458 1.00 91.19 122 ARG A O 1
ATOM 978 N N . ASP A 1 123 ? -9.576 -4.121 13.416 1.00 90.81 123 ASP A N 1
ATOM 979 C CA . ASP A 1 123 ? -8.304 -4.166 12.686 1.00 90.81 123 ASP A CA 1
ATOM 980 C C . ASP A 1 123 ? -7.452 -2.909 12.943 1.00 90.81 123 ASP A C 1
ATOM 982 O O . ASP A 1 123 ? -6.231 -3.015 13.055 1.00 90.81 123 ASP A O 1
ATOM 986 N N . ASN A 1 124 ? -8.069 -1.724 13.042 1.00 91.00 124 ASN A N 1
ATOM 987 C CA . ASN A 1 124 ? -7.348 -0.487 13.357 1.00 91.00 124 ASN A CA 1
ATOM 988 C C . ASN A 1 124 ? -6.853 -0.474 14.809 1.00 91.00 124 ASN A C 1
ATOM 990 O O . ASN A 1 124 ? -5.677 -0.198 15.021 1.00 91.00 124 ASN A O 1
ATOM 994 N N . LEU A 1 125 ? -7.691 -0.863 15.777 1.00 89.62 125 LEU A N 1
ATOM 995 C CA . LEU A 1 125 ? -7.283 -0.992 17.182 1.00 89.62 125 LEU A CA 1
ATOM 996 C C . LEU A 1 125 ? -6.128 -1.982 17.339 1.00 89.62 125 LEU A C 1
ATOM 998 O O . LEU A 1 125 ? -5.125 -1.683 17.975 1.00 89.62 125 LEU A O 1
ATOM 1002 N N . HIS A 1 126 ? -6.207 -3.134 16.672 1.00 89.19 126 HIS A N 1
ATOM 1003 C CA . HIS A 1 126 ? -5.132 -4.119 16.704 1.00 89.19 126 HIS A CA 1
ATOM 1004 C C . HIS A 1 126 ? -3.829 -3.586 16.094 1.00 89.19 126 HIS A C 1
ATOM 1006 O O . HIS A 1 126 ? -2.745 -3.892 16.584 1.00 89.19 126 HIS A O 1
ATOM 1012 N N . ARG A 1 127 ? -3.901 -2.801 15.013 1.00 88.12 127 ARG A N 1
ATOM 1013 C CA . ARG A 1 127 ? -2.714 -2.158 14.421 1.00 88.12 127 ARG A CA 1
ATOM 1014 C C . ARG A 1 127 ? -2.116 -1.088 15.326 1.00 88.12 127 ARG A C 1
ATOM 1016 O O . ARG A 1 127 ? -0.905 -0.917 15.298 1.00 88.12 127 ARG A O 1
ATOM 1023 N N . ALA A 1 128 ? -2.953 -0.411 16.104 1.00 86.69 128 ALA A N 1
ATOM 1024 C CA . ALA A 1 128 ? -2.540 0.553 17.114 1.00 86.69 128 ALA A CA 1
ATOM 1025 C C . ALA A 1 128 ? -1.997 -0.104 18.397 1.00 86.69 128 ALA A C 1
ATOM 1027 O O . ALA A 1 128 ? -1.529 0.594 19.282 1.00 86.69 128 ALA A O 1
ATOM 1028 N N . GLY A 1 129 ? -2.045 -1.436 18.520 1.00 88.44 129 GLY A N 1
ATOM 1029 C CA . GLY A 1 129 ? -1.631 -2.142 19.738 1.00 88.44 129 GLY A CA 1
ATOM 1030 C C . GLY A 1 129 ? -2.707 -2.200 20.829 1.00 88.44 129 GLY A C 1
ATOM 1031 O O . GLY A 1 129 ? -2.489 -2.827 21.861 1.00 88.44 129 GLY A O 1
ATOM 1032 N N . LEU A 1 130 ? -3.898 -1.655 20.573 1.00 84.12 130 LEU A N 1
ATOM 1033 C CA . LEU A 1 130 ? -5.064 -1.684 21.458 1.00 84.12 130 LEU A CA 1
ATOM 1034 C C . LEU A 1 130 ? -5.812 -3.022 21.318 1.00 84.12 130 LEU A C 1
ATOM 1036 O O . LEU A 1 130 ? -6.973 -3.097 20.905 1.00 84.12 130 LEU A O 1
ATOM 1040 N N . VAL A 1 131 ? -5.114 -4.126 21.591 1.00 75.00 131 VAL A N 1
ATOM 1041 C CA . VAL A 1 131 ? -5.690 -5.472 21.522 1.00 75.00 131 VAL A CA 1
ATOM 1042 C C . VAL A 1 131 ? -6.462 -5.731 22.818 1.00 75.00 131 VAL A C 1
ATOM 1044 O O . VAL A 1 131 ? -5.856 -5.930 23.865 1.00 75.00 131 VAL A O 1
ATOM 1047 N N . GLY A 1 132 ? -7.802 -5.714 22.740 1.00 63.22 132 GLY A N 1
ATOM 1048 C CA . GLY A 1 132 ? -8.712 -6.002 23.862 1.00 63.22 132 GLY A CA 1
ATOM 1049 C C . GLY A 1 132 ? -8.247 -7.220 24.670 1.00 63.22 132 GLY A C 1
ATOM 1050 O O . GLY A 1 132 ? -7.858 -8.236 24.104 1.00 63.22 132 GLY A O 1
ATOM 1051 N N . PHE A 1 133 ? -8.198 -7.189 25.993 1.00 55.53 133 PHE A N 1
ATOM 1052 C CA . PHE A 1 133 ? -9.107 -6.612 26.973 1.00 55.53 133 PHE A CA 1
ATOM 1053 C C . PHE A 1 133 ? -8.332 -5.672 27.901 1.00 55.53 133 PHE A C 1
ATOM 1055 O O . PHE A 1 133 ? -7.208 -6.008 28.273 1.00 55.53 133 PHE A O 1
ATOM 1062 N N . ILE A 1 134 ? -8.933 -4.565 28.361 1.00 55.59 134 ILE A N 1
ATOM 1063 C CA . ILE A 1 134 ? -8.404 -3.883 29.551 1.00 55.59 134 ILE A CA 1
ATOM 1064 C C . ILE A 1 134 ? -8.372 -4.946 30.653 1.00 55.59 134 ILE A C 1
ATOM 1066 O O . ILE A 1 134 ? -9.426 -5.447 31.060 1.00 55.59 134 ILE A O 1
ATOM 1070 N N . GLN A 1 135 ? -7.175 -5.341 31.099 1.00 54.03 135 GLN A N 1
ATOM 1071 C CA . GLN A 1 135 ? -7.020 -6.172 32.287 1.00 54.03 135 GLN A CA 1
ATOM 1072 C C . GLN A 1 135 ? -7.522 -5.348 33.468 1.00 54.03 135 GLN A C 1
ATOM 1074 O O . GLN A 1 135 ? -6.764 -4.643 34.129 1.00 54.03 135 GLN A O 1
ATOM 1079 N N . ARG A 1 136 ? -8.829 -5.398 33.730 1.00 57.78 136 ARG A N 1
ATOM 1080 C CA . ARG A 1 136 ? -9.367 -4.845 34.965 1.00 57.78 136 ARG A CA 1
ATOM 1081 C C . ARG A 1 136 ? -8.706 -5.611 36.095 1.00 57.78 136 ARG A C 1
ATOM 1083 O O . ARG A 1 136 ? -8.801 -6.842 36.140 1.00 57.78 136 ARG A O 1
ATOM 1090 N N . GLN A 1 137 ? -8.048 -4.893 37.004 1.00 61.12 137 GLN A N 1
ATOM 1091 C CA . GLN A 1 137 ? -7.644 -5.496 38.263 1.00 61.12 137 GLN A CA 1
ATOM 1092 C C . GLN A 1 137 ? -8.886 -6.131 38.880 1.00 61.12 137 GLN A C 1
ATOM 1094 O O . GLN A 1 137 ? -9.913 -5.480 39.090 1.00 61.12 137 GLN A O 1
ATOM 1099 N N . LYS A 1 138 ? -8.813 -7.442 39.103 1.00 67.88 138 LYS A N 1
ATOM 1100 C CA . LYS A 1 138 ? -9.875 -8.172 39.777 1.00 67.88 138 LYS A CA 1
ATOM 1101 C C . LYS A 1 138 ? -10.026 -7.534 41.155 1.00 67.88 138 LYS A C 1
ATOM 1103 O O . LYS A 1 138 ? -9.045 -7.467 41.894 1.00 67.88 138 LYS A O 1
ATOM 1108 N N . LEU A 1 139 ? -11.225 -7.046 41.483 1.00 75.00 139 LEU A N 1
ATOM 1109 C CA . LEU A 1 139 ? -11.483 -6.499 42.814 1.00 75.00 139 LEU A CA 1
ATOM 1110 C C . LEU A 1 139 ? -11.039 -7.528 43.865 1.00 75.00 139 LEU A C 1
ATOM 1112 O O . LEU A 1 139 ? -11.316 -8.723 43.685 1.00 75.00 139 LEU A O 1
ATOM 1116 N N . PRO A 1 140 ? -10.357 -7.102 44.941 1.00 78.31 140 PRO A N 1
ATOM 1117 C CA . PRO A 1 140 ? -9.929 -8.019 45.980 1.00 78.31 140 PRO A CA 1
ATOM 1118 C C . PRO A 1 140 ? -11.144 -8.770 46.535 1.00 78.31 140 PRO A C 1
ATOM 1120 O O . PRO A 1 140 ? -12.206 -8.192 46.794 1.00 78.31 140 PRO A O 1
ATOM 1123 N N . LEU A 1 141 ? -10.999 -10.088 46.681 1.00 79.44 141 LEU A N 1
ATOM 1124 C CA . LEU A 1 141 ? -12.029 -10.932 47.274 1.00 79.44 141 LEU A CA 1
ATOM 1125 C C . LEU A 1 141 ? -12.225 -10.508 48.732 1.00 79.44 141 LEU A C 1
ATOM 1127 O O . LEU A 1 141 ? -11.397 -10.794 49.590 1.00 79.44 141 LEU A O 1
ATOM 1131 N N . LEU A 1 142 ? -13.326 -9.813 49.014 1.00 82.31 142 LEU A N 1
ATOM 1132 C CA . LEU A 1 142 ? -13.720 -9.507 50.384 1.00 82.31 142 LEU A CA 1
ATOM 1133 C C . LEU A 1 142 ? -14.083 -10.804 51.131 1.00 82.31 142 LEU A C 1
ATOM 1135 O O . LEU A 1 142 ? -14.667 -11.702 50.516 1.00 82.31 142 LEU A O 1
ATOM 1139 N N . PRO A 1 143 ? -13.855 -10.893 52.455 1.00 80.62 143 PRO A N 1
ATOM 1140 C CA . PRO A 1 143 ? -14.199 -12.074 53.256 1.00 80.62 143 PRO A CA 1
ATOM 1141 C C . PRO A 1 143 ? -15.656 -12.537 53.092 1.00 80.62 143 PRO A C 1
ATOM 1143 O O . PRO A 1 143 ? -15.930 -13.732 53.059 1.00 80.62 143 PRO A O 1
ATOM 1146 N N . ARG A 1 144 ? -16.592 -11.604 52.869 1.00 76.19 144 ARG A N 1
ATOM 1147 C CA . ARG A 1 144 ? -18.011 -11.899 52.587 1.00 76.19 144 ARG A CA 1
ATOM 1148 C C . ARG A 1 144 ? -18.253 -12.708 51.304 1.00 76.19 144 ARG A C 1
ATOM 1150 O O . ARG A 1 144 ? -19.259 -13.396 51.207 1.00 76.19 144 ARG A O 1
ATOM 1157 N N . HIS A 1 145 ? -17.357 -12.622 50.318 1.00 73.75 145 HIS A N 1
ATOM 1158 C CA . HIS A 1 145 ? -17.433 -13.410 49.083 1.00 73.75 145 HIS A CA 1
ATOM 1159 C C . HIS A 1 145 ? -16.891 -14.833 49.275 1.00 73.75 145 HIS A C 1
ATOM 1161 O O . HIS A 1 145 ? -17.227 -15.721 48.500 1.00 73.75 145 HIS A O 1
ATOM 1167 N N . ILE A 1 146 ? -16.054 -15.035 50.296 1.00 71.12 146 ILE A N 1
ATOM 1168 C CA . ILE A 1 146 ? -15.468 -16.328 50.673 1.00 71.12 146 ILE A CA 1
ATOM 1169 C C . ILE A 1 146 ? -16.413 -17.073 51.629 1.00 71.12 146 ILE A C 1
ATOM 1171 O O . ILE A 1 146 ? -16.535 -18.289 51.559 1.00 71.12 146 ILE A O 1
ATOM 1175 N N . ALA A 1 147 ? -17.114 -16.331 52.491 1.00 64.19 147 ALA A N 1
ATOM 1176 C CA . ALA A 1 147 ? -17.999 -16.865 53.522 1.00 64.19 147 ALA A CA 1
ATOM 1177 C C . ALA A 1 147 ? -19.395 -17.274 53.028 1.00 64.19 147 ALA A C 1
ATOM 1179 O O . ALA A 1 147 ? -20.162 -17.803 53.826 1.00 64.19 147 ALA A O 1
ATOM 1180 N N . ALA A 1 148 ? -19.755 -17.029 51.762 1.00 58.75 148 ALA A N 1
ATOM 1181 C CA . ALA A 1 148 ? -21.023 -17.509 51.222 1.00 58.75 148 ALA A CA 1
ATOM 1182 C C . ALA A 1 148 ? -20.974 -19.046 51.148 1.00 58.75 148 ALA A C 1
ATOM 1184 O O . ALA A 1 148 ? -20.232 -19.580 50.317 1.00 58.75 148 ALA A O 1
ATOM 1185 N N . PRO A 1 149 ? -21.734 -19.777 51.984 1.00 55.12 149 PRO A N 1
ATOM 1186 C CA . PRO A 1 149 ? -21.795 -21.222 51.877 1.00 55.12 149 PRO A CA 1
ATOM 1187 C C . PRO A 1 149 ? -22.364 -21.556 50.499 1.00 55.12 149 PRO A C 1
ATOM 1189 O O . PRO A 1 149 ? -23.304 -20.907 50.030 1.00 55.12 149 PRO A O 1
ATOM 1192 N N . LEU A 1 150 ? -21.813 -22.578 49.850 1.00 59.97 150 LEU A N 1
ATOM 1193 C CA . LEU A 1 150 ? -22.316 -23.157 48.599 1.00 59.97 150 LEU A CA 1
ATOM 1194 C C . LEU A 1 150 ? -23.672 -23.865 48.792 1.00 59.97 150 LEU A C 1
ATOM 1196 O O . LEU A 1 150 ? -23.947 -24.869 48.148 1.00 59.97 150 LEU A O 1
ATOM 1200 N N . ASP A 1 151 ? -24.5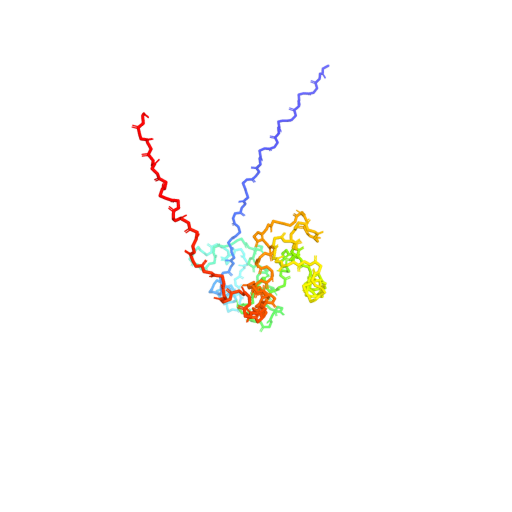41 -23.333 49.646 1.00 55.06 151 ASP A N 1
ATOM 1201 C CA . ASP A 1 151 ? -25.872 -23.856 49.933 1.00 55.06 151 ASP A CA 1
ATOM 1202 C C . ASP A 1 151 ? -26.901 -23.311 48.931 1.00 55.06 151 ASP A C 1
ATOM 1204 O O . ASP A 1 151 ? -28.049 -23.002 49.241 1.00 55.06 151 ASP A O 1
ATOM 1208 N N . ARG A 1 152 ? -26.467 -23.131 47.678 1.00 57.12 152 ARG A N 1
ATOM 1209 C CA . ARG A 1 152 ? -27.410 -23.008 46.573 1.00 57.12 152 ARG A CA 1
ATOM 1210 C C . ARG A 1 152 ? -27.723 -24.429 46.131 1.00 57.12 152 ARG A C 1
ATOM 1212 O O . ARG A 1 152 ? -26.806 -25.095 45.641 1.00 57.12 152 ARG A O 1
ATOM 1219 N N . PRO A 1 153 ? -28.977 -24.898 46.249 1.00 59.56 153 PRO A N 1
ATOM 1220 C CA . PRO A 1 153 ? -29.340 -26.187 45.690 1.00 59.56 153 PRO A CA 1
ATOM 1221 C C . PRO A 1 153 ? -28.956 -26.169 44.212 1.00 59.56 153 PRO A C 1
ATOM 1223 O O . PRO A 1 153 ? -29.351 -25.265 43.466 1.00 59.56 153 PRO A O 1
ATOM 1226 N N . ARG A 1 154 ? -28.133 -27.139 43.791 1.00 58.06 154 ARG A N 1
ATOM 1227 C CA . ARG A 1 154 ? -27.885 -27.381 42.369 1.00 58.06 154 ARG A CA 1
ATOM 1228 C C . ARG A 1 154 ? -29.259 -27.528 41.725 1.00 58.06 154 ARG A C 1
ATOM 1230 O O . ARG A 1 154 ? -29.949 -28.508 41.989 1.00 58.06 154 ARG A O 1
ATOM 1237 N N . ARG A 1 155 ? -29.671 -26.561 40.900 1.00 58.28 155 ARG A N 1
ATOM 1238 C CA . ARG A 1 155 ? -30.800 -26.762 39.990 1.00 58.28 155 ARG A CA 1
ATOM 1239 C C . ARG A 1 155 ? -30.377 -27.867 39.034 1.00 58.28 155 ARG A C 1
ATOM 1241 O O . ARG A 1 155 ? -29.685 -27.614 38.054 1.00 58.28 155 ARG A O 1
ATOM 1248 N N . VAL A 1 156 ? -30.746 -29.097 39.364 1.00 59.56 156 VAL A N 1
ATOM 1249 C CA . VAL A 1 156 ? -30.756 -30.197 38.412 1.00 59.56 156 VAL A CA 1
ATOM 1250 C C . VAL A 1 156 ? -31.883 -29.843 37.450 1.00 59.56 156 VAL A C 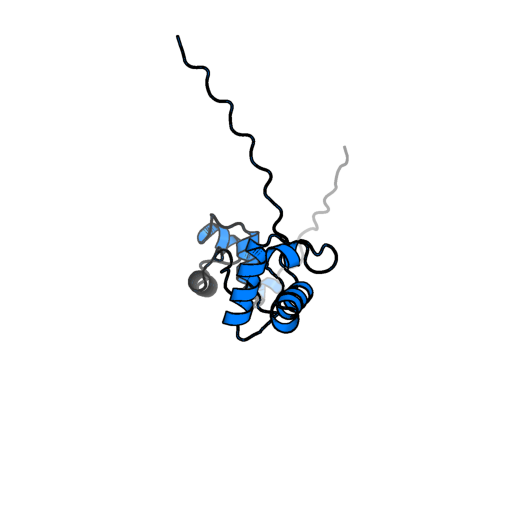1
ATOM 1252 O O . VAL A 1 156 ? -33.055 -29.943 37.799 1.00 59.56 156 VAL A O 1
ATOM 1255 N N . SER A 1 157 ? -31.543 -29.293 36.286 1.00 54.53 157 SER A N 1
ATOM 1256 C CA . SER A 1 157 ? -32.519 -29.102 35.220 1.00 54.53 157 SER A CA 1
ATOM 1257 C C . SER A 1 157 ? -32.906 -30.489 34.717 1.00 54.53 157 SER A C 1
ATOM 1259 O O . SER A 1 157 ? -32.167 -31.095 33.940 1.00 54.53 157 SER A O 1
ATOM 1261 N N . THR A 1 158 ? -34.024 -31.025 35.194 1.00 59.28 158 THR A N 1
ATOM 1262 C CA . THR A 1 158 ? -34.677 -32.158 34.545 1.00 59.28 158 THR A CA 1
ATOM 1263 C C . THR A 1 158 ? -35.228 -31.645 33.223 1.00 59.28 158 THR A C 1
ATOM 1265 O O . THR A 1 158 ? -36.229 -30.933 33.189 1.00 59.28 158 THR A O 1
ATOM 1268 N N . TRP A 1 159 ? -34.516 -31.931 32.137 1.00 49.16 159 TRP A N 1
ATOM 1269 C CA . TRP A 1 159 ? -35.054 -31.788 30.793 1.00 49.16 159 TRP A CA 1
ATOM 1270 C C . TRP A 1 159 ? -36.099 -32.890 30.612 1.00 49.16 159 TRP A C 1
ATOM 1272 O O . TRP A 1 159 ? -35.740 -34.047 30.407 1.00 49.16 159 TRP A O 1
ATOM 1282 N N . SER A 1 160 ? -37.379 -32.547 30.763 1.00 50.91 160 SER A N 1
ATOM 1283 C CA . SER A 1 160 ? -38.473 -33.411 30.319 1.00 50.91 160 SER A CA 1
ATOM 1284 C C . SER A 1 160 ? -38.492 -33.400 28.792 1.00 50.91 160 SER A C 1
ATOM 1286 O O . SER A 1 160 ? -38.622 -32.340 28.180 1.00 50.91 160 SER A O 1
ATOM 1288 N N . HIS A 1 161 ? -38.302 -34.570 28.189 1.00 51.47 161 HIS A N 1
ATOM 1289 C CA . HIS A 1 161 ? -38.653 -34.816 26.797 1.00 51.47 161 HIS A CA 1
ATOM 1290 C C . HIS A 1 161 ? -40.088 -35.334 26.777 1.00 51.47 161 HIS A C 1
ATOM 1292 O O . HIS A 1 161 ? -40.305 -36.514 27.046 1.00 51.47 161 HIS A O 1
ATOM 1298 N N . ASP A 1 162 ? -41.017 -34.425 26.494 1.00 61.53 162 ASP A N 1
ATOM 1299 C CA . ASP A 1 162 ? -42.331 -34.746 25.934 1.00 61.53 162 ASP A CA 1
ATOM 1300 C C . ASP A 1 162 ? -42.306 -34.439 24.429 1.00 61.53 162 ASP A C 1
ATOM 1302 O O . ASP A 1 162 ? -41.659 -33.429 24.047 1.00 61.53 162 ASP A O 1
#

pLDDT: mean 81.61, std 14.23, range [47.41, 96.44]

Sequence (162 aa):
MPRAGRPPATPRARRTYTPITPTKRAHIVMLRDDFKWSWRDIGKQPRLVKCDHSAIYRCYKTIQASGGDLYFNQRKGKGGRKPAISAEGIEEIEEALEDGRVTDGADVQRIMYPDVPPRTVRDNLHRAGLVGFIQRQKLPLLPRHIAAPLDRPRRVSTWSHD

Secondary structure (DSSP, 8-state):
-PPPPPPPPPPPP----PPPPHHHHHHHHHHHHTS---HHHHHH-TTTT-S-HHHHHHHHHHHHHTTT-S---TTTT-PPPPPSS-HHHHHHHHHHHHTTS--SHHHIIIII-TTS-HHHHHHHHHHTT--S---PPPPP--HHHHS--S-S----------

Organism: NCBI:txid153505